Protein AF-A0AA50SWH2-F1 (afdb_monomer)

Radius of gyration: 12.33 Å; Cα contacts (8 Å, |Δi|>4): 58; chains: 1; bounding box: 27×23×32 Å

Foldseek 3Di:
DLLVVVVVLLVVLQVVCVVVVHDSALCSSLVSCDCVVVVRPLLVDDPCSCVVPVLVRCNDDPVRSVVSVVSNVD

Mean predicted aligned error: 3.2 Å

Organism: NCBI:txid2847632

Sequence (74 aa):
KEINLFEAALSWASAECARREIENTPTNKRAMLGSAIYLVRFPTMTLEEFANSTAQLGILTPQETIDIFLHFTA

Secondary structure (DSSP, 8-state):
-HHHHHHHHHHHHHHHHHHTT----HHHHHHHHGGGGGGS-GGGS-HHHIIIIITTTT-S-HHHHHHHHHHHH-

Solvent-accessible surface area (backbone atoms only — not comparable to full-atom values): 4310 Å² total; per-residue (Å²): 110,58,59,61,55,52,52,50,52,50,51,50,18,44,51,51,24,58,75,67,76,43,73,78,42,37,67,48,31,38,59,63,42,51,75,59,60,76,71,56,62,66,87,75,36,52,71,64,58,37,60,74,44,58,63,69,57,55,51,58,52,73,64,59,47,49,56,53,52,48,66,77,76,108

Structure (mmCIF, N/CA/C/O backbone):
data_AF-A0AA50SWH2-F1
#
_entry.id   AF-A0AA50SWH2-F1
#
loop_
_atom_site.group_PDB
_atom_site.id
_atom_site.type_symbol
_atom_site.label_atom_id
_atom_site.label_alt_id
_atom_site.label_comp_id
_atom_site.label_asym_id
_atom_site.label_entity_id
_atom_site.label_seq_id
_atom_site.pdbx_PDB_ins_code
_atom_site.Cartn_x
_atom_site.Cartn_y
_atom_site.Cartn_z
_atom_site.occupancy
_atom_site.B_iso_or_equiv
_atom_site.auth_seq_id
_atom_site.auth_comp_id
_atom_site.auth_asym_id
_atom_site.auth_atom_id
_atom_site.pdbx_PDB_model_num
ATOM 1 N N . LYS A 1 1 ? -8.217 -11.902 6.101 1.00 82.81 1 LYS A N 1
ATOM 2 C CA . LYS A 1 1 ? -8.133 -10.553 6.706 1.00 82.81 1 LYS A CA 1
ATOM 3 C C . LYS A 1 1 ? -7.701 -9.572 5.628 1.00 82.81 1 LYS A C 1
ATOM 5 O O . LYS A 1 1 ? -6.997 -10.008 4.723 1.00 82.81 1 LYS A O 1
ATOM 10 N N . GLU A 1 2 ? -8.091 -8.303 5.724 1.00 89.50 2 GLU A N 1
ATOM 11 C CA . GLU A 1 2 ? -7.727 -7.290 4.724 1.00 89.50 2 GLU A CA 1
ATOM 12 C C . GLU A 1 2 ? -6.206 -7.093 4.623 1.00 89.50 2 GLU A C 1
ATOM 14 O O . GLU A 1 2 ? -5.681 -6.922 3.528 1.00 89.50 2 GLU A O 1
ATOM 19 N N . ILE A 1 3 ? -5.476 -7.223 5.740 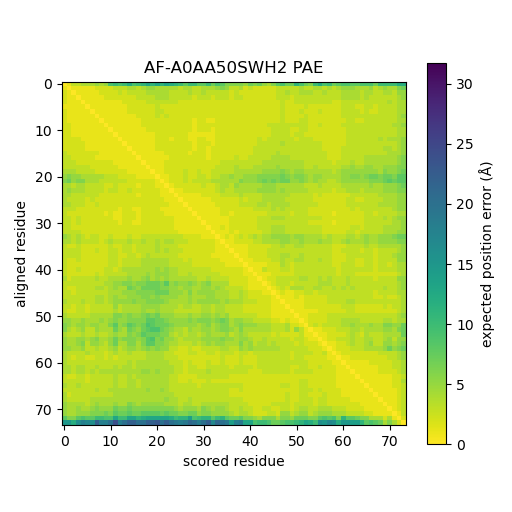1.00 89.50 3 ILE A N 1
ATOM 20 C CA . ILE A 1 3 ? -4.005 -7.166 5.746 1.00 89.50 3 ILE A CA 1
ATOM 21 C C . ILE A 1 3 ? -3.375 -8.189 4.789 1.00 89.50 3 ILE A C 1
ATOM 23 O O . ILE A 1 3 ? -2.538 -7.821 3.974 1.00 89.50 3 ILE A O 1
ATOM 27 N N . ASN A 1 4 ? -3.860 -9.434 4.773 1.00 91.31 4 ASN A N 1
ATOM 28 C CA . ASN A 1 4 ? -3.352 -10.465 3.862 1.00 91.31 4 ASN A CA 1
ATOM 29 C C . ASN A 1 4 ? -3.601 -10.105 2.386 1.00 91.31 4 ASN A C 1
ATOM 31 O O . ASN A 1 4 ? -2.796 -10.447 1.523 1.00 91.31 4 ASN A O 1
ATOM 35 N N . LEU A 1 5 ? -4.727 -9.442 2.082 1.00 92.62 5 LEU A N 1
ATOM 36 C CA . LEU A 1 5 ? -5.035 -8.978 0.725 1.00 92.62 5 LEU A CA 1
ATOM 37 C C . LEU A 1 5 ? -4.032 -7.901 0.299 1.00 92.62 5 LEU A C 1
ATOM 39 O O . LEU A 1 5 ? -3.495 -7.958 -0.807 1.00 92.62 5 LEU A O 1
ATOM 43 N N . PHE A 1 6 ? -3.752 -6.952 1.192 1.00 92.00 6 PHE A N 1
ATOM 44 C CA . PHE A 1 6 ? -2.775 -5.897 0.955 1.00 92.00 6 PHE A CA 1
A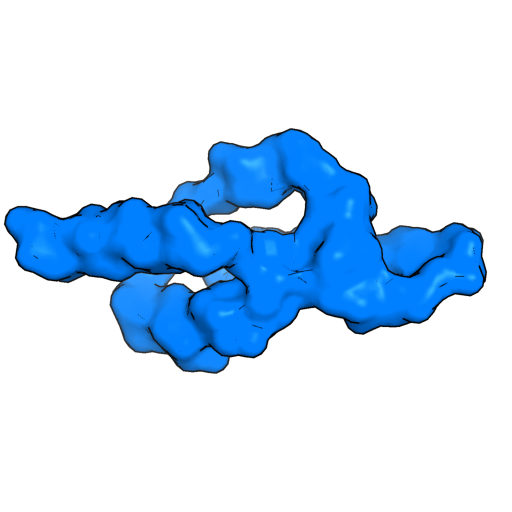TOM 45 C C . PHE A 1 6 ? -1.353 -6.453 0.783 1.00 92.00 6 PHE A C 1
ATOM 47 O O . PHE A 1 6 ? -0.667 -6.095 -0.172 1.00 92.00 6 PHE A O 1
ATOM 54 N N . GLU A 1 7 ? -0.926 -7.387 1.634 1.00 92.69 7 GLU A N 1
ATOM 55 C CA . GLU A 1 7 ? 0.371 -8.065 1.514 1.00 92.69 7 GLU A CA 1
ATOM 56 C C . GLU A 1 7 ? 0.502 -8.845 0.199 1.00 92.69 7 GLU A C 1
ATOM 58 O O . GLU A 1 7 ? 1.527 -8.755 -0.482 1.00 92.69 7 GLU A O 1
ATOM 63 N N . ALA A 1 8 ? -0.547 -9.569 -0.206 1.00 94.44 8 ALA A N 1
ATOM 64 C CA . ALA A 1 8 ? -0.572 -10.273 -1.484 1.00 94.44 8 ALA A CA 1
ATOM 65 C C . ALA A 1 8 ? -0.466 -9.299 -2.669 1.00 94.44 8 ALA A C 1
ATOM 67 O O . ALA A 1 8 ? 0.302 -9.544 -3.603 1.00 94.44 8 ALA A O 1
ATOM 68 N N . ALA A 1 9 ? -1.172 -8.166 -2.609 1.00 94.94 9 A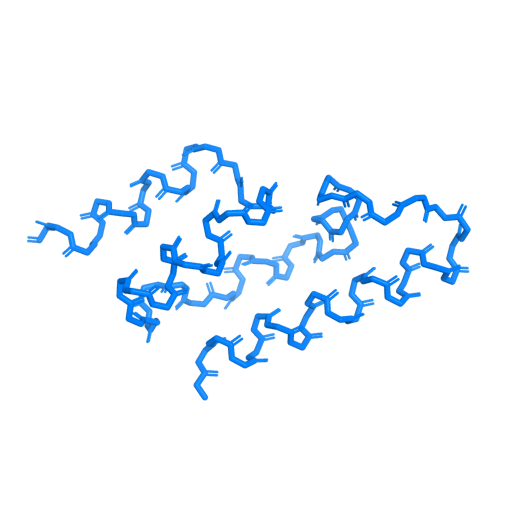LA A N 1
ATOM 69 C CA . ALA A 1 9 ? -1.081 -7.115 -3.616 1.00 94.94 9 ALA A CA 1
ATOM 70 C C . ALA A 1 9 ? 0.337 -6.517 -3.687 1.00 94.94 9 ALA A C 1
ATOM 72 O O . ALA A 1 9 ? 0.869 -6.317 -4.778 1.00 94.94 9 ALA A O 1
ATOM 73 N N . LEU A 1 10 ? 0.997 -6.299 -2.545 1.00 94.19 10 LEU A N 1
ATOM 74 C CA . LEU A 1 10 ? 2.384 -5.822 -2.498 1.00 94.19 10 LEU A CA 1
ATOM 75 C C . LEU A 1 10 ? 3.395 -6.835 -3.035 1.00 94.19 10 LEU A C 1
ATOM 77 O O . LEU A 1 10 ? 4.376 -6.443 -3.676 1.00 94.19 10 LEU A O 1
ATOM 81 N N . SER A 1 11 ? 3.171 -8.123 -2.777 1.00 95.06 11 SER A N 1
ATOM 82 C CA . SER A 1 11 ? 3.978 -9.203 -3.344 1.00 95.06 11 SER A CA 1
ATOM 83 C C . SER A 1 11 ? 3.852 -9.223 -4.867 1.00 95.06 11 SER A C 1
ATOM 85 O O . SER A 1 11 ? 4.863 -9.213 -5.572 1.00 95.06 11 SER A O 1
ATOM 87 N N . TRP A 1 12 ? 2.623 -9.113 -5.383 1.00 96.31 12 TRP A N 1
ATOM 88 C CA . TRP A 1 12 ? 2.380 -8.973 -6.818 1.00 96.31 12 TRP A CA 1
ATOM 89 C C . TRP A 1 12 ? 3.055 -7.723 -7.398 1.00 96.31 12 TRP A C 1
ATOM 91 O O . TRP A 1 12 ? 3.763 -7.829 -8.394 1.00 96.31 12 TRP A O 1
ATOM 101 N N . ALA A 1 13 ? 2.924 -6.561 -6.750 1.00 96.25 13 ALA A N 1
ATOM 102 C CA . ALA A 1 13 ? 3.556 -5.323 -7.206 1.00 96.25 13 ALA A CA 1
ATOM 103 C C . ALA A 1 13 ? 5.087 -5.438 -7.241 1.00 96.25 13 ALA A C 1
ATOM 105 O O . ALA A 1 13 ? 5.724 -4.959 -8.173 1.00 96.25 13 ALA A O 1
ATOM 106 N N . SER A 1 14 ? 5.676 -6.128 -6.260 1.00 95.62 14 SER A N 1
ATOM 107 C CA . SER A 1 14 ? 7.114 -6.414 -6.218 1.00 95.62 14 SER A CA 1
ATOM 108 C C . SER A 1 14 ? 7.557 -7.325 -7.364 1.00 95.62 14 SER A C 1
ATOM 110 O O . SER A 1 14 ? 8.580 -7.067 -7.997 1.00 95.62 14 SER A O 1
ATOM 112 N N . ALA A 1 15 ? 6.783 -8.375 -7.649 1.00 96.69 15 ALA A N 1
ATOM 113 C CA . ALA A 1 15 ? 7.045 -9.281 -8.763 1.00 96.69 15 ALA A CA 1
ATOM 114 C C . ALA A 1 15 ? 6.886 -8.575 -10.119 1.00 96.69 15 ALA A C 1
ATOM 116 O O . ALA A 1 15 ? 7.688 -8.792 -11.024 1.00 96.69 15 ALA A O 1
ATOM 117 N N . GLU A 1 16 ? 5.899 -7.690 -10.249 1.00 96.38 16 GLU A N 1
ATOM 118 C CA . GLU A 1 16 ? 5.672 -6.902 -11.459 1.00 96.38 16 GLU A CA 1
ATOM 119 C C . GLU A 1 16 ? 6.784 -5.863 -11.675 1.00 96.38 16 GLU A C 1
ATOM 121 O O . GLU A 1 16 ? 7.228 -5.686 -12.810 1.00 96.38 16 GLU A O 1
ATOM 126 N N . CYS A 1 17 ? 7.306 -5.245 -10.606 1.00 96.75 17 CYS A N 1
ATOM 127 C CA . CYS A 1 17 ? 8.512 -4.415 -10.680 1.00 96.75 17 CYS A CA 1
A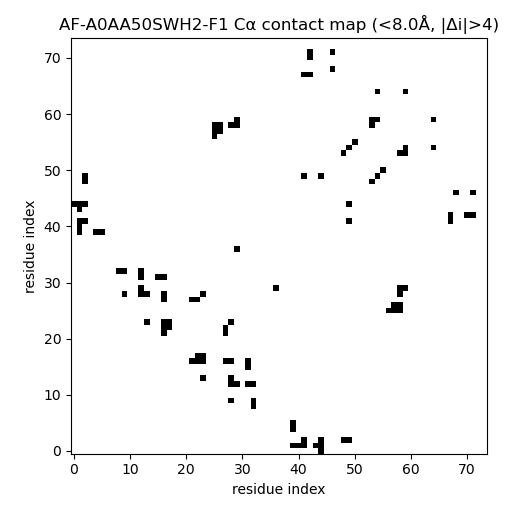TOM 128 C C . CYS A 1 17 ? 9.703 -5.212 -11.232 1.00 96.75 17 CYS A C 1
ATOM 130 O O . CYS A 1 17 ? 10.350 -4.774 -12.182 1.00 96.75 17 CYS A O 1
ATOM 132 N N . ALA A 1 18 ? 9.948 -6.414 -10.698 1.00 95.88 18 ALA A N 1
ATOM 133 C CA . ALA A 1 18 ? 11.020 -7.287 -11.174 1.00 95.88 18 ALA A CA 1
ATOM 134 C C . ALA A 1 18 ? 10.820 -7.707 -12.642 1.00 95.88 18 ALA A C 1
ATOM 136 O O . ALA A 1 18 ? 11.764 -7.668 -13.427 1.00 95.88 18 ALA A O 1
ATOM 137 N N . ARG A 1 19 ? 9.584 -8.037 -13.041 1.00 96.44 19 ARG A N 1
ATOM 138 C CA . ARG A 1 19 ? 9.229 -8.402 -14.424 1.00 96.44 19 ARG A CA 1
ATOM 139 C C . ARG A 1 19 ? 9.470 -7.263 -15.420 1.00 96.44 19 ARG A C 1
ATOM 141 O O . ARG A 1 19 ? 9.705 -7.528 -16.595 1.00 96.44 19 ARG A O 1
ATOM 148 N N . ARG A 1 20 ? 9.367 -6.011 -14.968 1.00 95.94 20 ARG A N 1
ATOM 149 C CA . ARG A 1 20 ? 9.595 -4.799 -15.771 1.00 95.94 20 ARG A CA 1
ATOM 150 C C . ARG A 1 20 ? 11.005 -4.227 -15.627 1.00 95.94 20 ARG A C 1
ATOM 152 O O . ARG A 1 20 ? 11.253 -3.157 -16.171 1.00 95.94 20 ARG A O 1
ATOM 159 N N . GLU A 1 21 ? 11.888 -4.907 -14.895 1.00 95.50 21 GLU A N 1
ATOM 160 C CA . GLU A 1 21 ? 13.263 -4.465 -14.626 1.00 95.50 21 GLU A CA 1
ATOM 161 C C . GLU A 1 21 ? 13.341 -3.069 -13.976 1.00 95.50 21 GLU A C 1
ATOM 163 O O . GLU A 1 21 ? 14.286 -2.312 -14.190 1.00 95.50 21 GLU A O 1
ATOM 168 N N . ILE A 1 22 ? 12.342 -2.718 -13.158 1.00 95.75 22 ILE A N 1
ATOM 169 C CA . ILE A 1 22 ? 12.324 -1.470 -12.385 1.00 95.75 22 ILE A CA 1
ATOM 170 C C . ILE A 1 22 ? 12.646 -1.735 -10.916 1.00 95.75 22 ILE A C 1
ATOM 172 O O . ILE A 1 22 ? 12.326 -2.786 -10.357 1.00 95.75 22 ILE A O 1
ATOM 176 N N . GLU A 1 23 ? 13.263 -0.751 -10.263 1.00 95.06 23 GLU A N 1
ATOM 177 C CA . GLU A 1 23 ? 13.619 -0.850 -8.850 1.00 95.06 23 GLU A CA 1
ATOM 178 C C . GLU A 1 23 ? 12.372 -1.013 -7.972 1.00 95.06 23 GLU A C 1
ATOM 180 O O . GLU A 1 23 ? 11.351 -0.347 -8.172 1.00 95.06 23 GLU A O 1
ATOM 185 N N . ASN A 1 24 ? 12.460 -1.874 -6.959 1.00 94.00 24 ASN A N 1
ATOM 186 C CA . ASN A 1 24 ? 11.336 -2.206 -6.093 1.00 94.00 24 ASN A CA 1
ATOM 187 C C . ASN A 1 24 ? 11.088 -1.164 -4.982 1.00 94.00 24 ASN A C 1
ATOM 189 O O . ASN A 1 24 ? 11.028 -1.494 -3.794 1.00 94.00 24 ASN A O 1
ATOM 193 N N . THR A 1 25 ? 10.957 0.105 -5.369 1.00 94.50 25 THR A N 1
ATOM 194 C CA . THR A 1 25 ? 10.690 1.225 -4.457 1.00 94.50 25 THR A CA 1
ATOM 195 C C . THR A 1 25 ? 9.202 1.306 -4.088 1.00 94.50 25 THR A C 1
ATOM 197 O O . THR A 1 25 ? 8.351 0.855 -4.863 1.00 94.50 25 THR A O 1
ATOM 200 N N . PRO A 1 26 ? 8.835 1.906 -2.938 1.00 92.75 26 PRO A N 1
ATOM 201 C CA . PRO A 1 26 ? 7.432 2.118 -2.575 1.00 92.75 26 PRO A CA 1
ATOM 202 C C . PRO A 1 26 ? 6.628 2.862 -3.647 1.00 92.75 26 PRO A C 1
ATOM 204 O O . PRO A 1 26 ? 5.515 2.460 -3.983 1.00 92.75 26 PRO A O 1
ATOM 207 N N . THR A 1 27 ? 7.226 3.887 -4.259 1.00 93.38 27 THR A N 1
ATOM 208 C CA . THR A 1 27 ? 6.622 4.652 -5.356 1.00 93.38 27 THR A CA 1
ATOM 209 C C . THR A 1 27 ? 6.320 3.769 -6.565 1.00 93.38 27 THR A C 1
ATOM 211 O O . THR A 1 27 ? 5.217 3.827 -7.108 1.00 93.38 27 THR A O 1
ATOM 214 N N . ASN A 1 28 ? 7.259 2.902 -6.955 1.00 95.19 28 ASN A N 1
ATOM 215 C CA . ASN A 1 28 ? 7.072 1.993 -8.085 1.00 95.19 28 ASN A CA 1
ATOM 216 C C . ASN A 1 28 ? 6.038 0.909 -7.773 1.00 95.19 28 ASN A C 1
ATOM 218 O O . ASN A 1 28 ? 5.166 0.652 -8.599 1.00 95.19 28 ASN A O 1
ATOM 222 N N . LYS A 1 29 ? 6.056 0.334 -6.564 1.00 94.88 29 LYS A N 1
ATOM 223 C CA . LYS A 1 29 ? 5.019 -0.610 -6.114 1.00 94.88 29 LYS A CA 1
ATOM 224 C C . LYS A 1 29 ? 3.633 0.026 -6.161 1.00 94.88 29 LYS A C 1
ATOM 226 O O . LYS A 1 29 ? 2.702 -0.579 -6.686 1.00 94.88 29 LYS A O 1
ATOM 231 N N . ARG A 1 30 ? 3.495 1.261 -5.667 1.00 94.50 30 ARG A N 1
ATOM 232 C CA . ARG A 1 30 ? 2.240 2.020 -5.741 1.00 94.50 30 ARG A CA 1
ATOM 233 C C . ARG A 1 30 ? 1.814 2.242 -7.194 1.00 94.50 30 ARG A C 1
ATOM 235 O O . ARG A 1 30 ? 0.646 2.048 -7.515 1.00 94.50 30 ARG A O 1
ATOM 242 N N . ALA A 1 31 ? 2.750 2.590 -8.077 1.00 95.00 31 ALA A N 1
ATOM 243 C CA . ALA A 1 31 ? 2.472 2.743 -9.502 1.00 95.00 31 ALA A CA 1
ATOM 244 C C . ALA A 1 31 ? 2.022 1.425 -10.160 1.00 95.00 31 ALA A C 1
ATOM 246 O O . ALA A 1 31 ? 1.121 1.452 -10.995 1.00 95.00 31 ALA A O 1
ATOM 247 N N . MET A 1 32 ? 2.596 0.280 -9.768 1.00 95.62 32 MET A N 1
ATOM 248 C CA . MET A 1 32 ? 2.166 -1.038 -10.257 1.00 95.62 32 MET A CA 1
ATOM 249 C C . MET A 1 32 ? 0.760 -1.390 -9.772 1.00 95.62 32 MET A C 1
ATOM 251 O O . MET A 1 32 ? -0.039 -1.896 -10.555 1.00 95.62 32 MET A O 1
ATOM 255 N N . LEU A 1 33 ? 0.436 -1.089 -8.509 1.00 94.19 33 LEU A N 1
ATOM 256 C CA . LEU A 1 33 ? -0.911 -1.270 -7.958 1.00 94.19 33 LEU A CA 1
ATOM 257 C C . LEU A 1 33 ? -1.944 -0.347 -8.622 1.00 94.19 33 LEU A C 1
ATOM 259 O O . LEU A 1 33 ? -3.104 -0.731 -8.775 1.00 94.19 33 LEU A O 1
ATOM 263 N N . GLY A 1 34 ? -1.543 0.862 -9.017 1.00 94.12 34 GLY A N 1
ATOM 264 C CA . GLY A 1 34 ? -2.412 1.820 -9.695 1.00 94.12 34 GLY A CA 1
ATOM 265 C C . GLY A 1 34 ? -3.682 2.105 -8.891 1.00 94.12 34 GLY A C 1
ATOM 266 O O . GLY A 1 34 ? -3.622 2.415 -7.704 1.00 94.12 34 GLY A O 1
ATOM 267 N N . SER A 1 35 ? -4.849 1.978 -9.526 1.00 93.19 35 SER A N 1
ATOM 268 C CA . SER A 1 35 ? -6.145 2.202 -8.872 1.00 93.19 35 SER A CA 1
ATOM 269 C C . SER A 1 35 ? -6.568 1.083 -7.915 1.00 93.19 35 SER A C 1
ATOM 271 O O . SER A 1 35 ? -7.459 1.298 -7.094 1.00 93.19 35 SER A O 1
ATOM 273 N N . ALA A 1 36 ? -5.937 -0.096 -7.973 1.00 92.50 36 ALA A N 1
ATOM 274 C CA . ALA A 1 36 ? -6.305 -1.229 -7.126 1.00 92.50 36 ALA A CA 1
ATOM 275 C C . ALA A 1 36 ? -6.034 -0.961 -5.639 1.00 92.50 36 ALA A C 1
ATOM 277 O O . ALA A 1 36 ? -6.713 -1.521 -4.783 1.00 92.50 36 ALA A O 1
ATOM 278 N N . ILE A 1 37 ? -5.095 -0.061 -5.322 1.00 91.38 37 ILE A N 1
ATOM 279 C CA . ILE A 1 37 ? -4.809 0.333 -3.939 1.00 91.38 37 ILE A CA 1
ATOM 280 C C . ILE A 1 37 ? -6.029 0.946 -3.237 1.00 91.38 37 ILE A C 1
ATOM 282 O O . ILE A 1 37 ? -6.206 0.751 -2.040 1.00 91.38 37 ILE A O 1
ATOM 286 N N . TYR A 1 38 ? -6.907 1.620 -3.985 1.00 91.00 38 TYR A N 1
ATOM 287 C CA . TYR A 1 38 ? -8.124 2.245 -3.459 1.00 91.00 38 TYR A CA 1
ATOM 288 C C . TYR A 1 38 ? -9.257 1.247 -3.200 1.00 91.00 38 TYR A C 1
ATOM 290 O O . TYR A 1 38 ? -10.270 1.605 -2.607 1.00 91.00 38 TYR A O 1
ATOM 298 N N . LEU A 1 39 ? -9.104 -0.002 -3.648 1.00 91.81 39 LEU A N 1
ATOM 299 C CA . LEU A 1 39 ? -10.052 -1.077 -3.358 1.00 91.81 39 LEU A CA 1
ATOM 300 C C . LEU A 1 39 ? -9.763 -1.746 -2.008 1.00 91.81 39 LEU A C 1
ATOM 302 O O . LEU A 1 39 ? -10.638 -2.435 -1.482 1.00 91.81 39 LEU A O 1
ATOM 306 N N . VAL A 1 40 ? -8.565 -1.532 -1.451 1.00 91.75 40 VAL A N 1
ATOM 307 C CA . VAL A 1 40 ? -8.169 -2.054 -0.141 1.00 91.75 40 VAL A CA 1
ATOM 308 C C . VAL A 1 40 ? -8.883 -1.269 0.953 1.00 91.75 40 VAL A C 1
ATOM 310 O O . VAL A 1 40 ? -8.772 -0.047 1.064 1.00 91.75 40 VAL A O 1
ATOM 313 N N . ARG A 1 41 ? -9.613 -1.981 1.804 1.00 92.19 41 ARG A N 1
ATOM 314 C CA . ARG A 1 41 ? -10.410 -1.412 2.892 1.00 92.19 41 ARG A CA 1
ATOM 315 C C . ARG A 1 41 ? -9.568 -1.259 4.155 1.00 92.19 41 ARG A C 1
ATOM 317 O O . ARG A 1 41 ? -9.836 -1.923 5.154 1.00 92.19 41 ARG A O 1
ATOM 324 N N . PHE A 1 42 ? -8.566 -0.378 4.131 1.00 91.00 42 PHE A N 1
ATOM 325 C CA . PHE A 1 42 ? -7.636 -0.164 5.256 1.00 91.00 42 PHE A CA 1
ATOM 326 C C . PHE A 1 42 ? -8.300 -0.019 6.643 1.00 91.00 42 PHE A C 1
ATOM 328 O O . PHE A 1 42 ? -7.801 -0.645 7.575 1.00 91.00 42 PHE A O 1
ATOM 335 N N . PRO A 1 43 ? -9.448 0.673 6.802 1.00 89.50 43 PRO A N 1
ATOM 336 C CA . PRO A 1 43 ? -10.159 0.738 8.085 1.00 89.50 43 PRO A CA 1
ATOM 337 C C . PRO A 1 43 ? -10.636 -0.597 8.675 1.00 89.50 43 PRO A C 1
ATOM 339 O O . PRO A 1 43 ? -10.979 -0.668 9.848 1.00 89.50 43 PRO A O 1
ATOM 342 N N . THR A 1 44 ? -10.706 -1.658 7.867 1.00 90.12 44 THR A N 1
ATOM 343 C CA . THR A 1 44 ? -11.099 -3.001 8.330 1.00 90.12 44 THR A CA 1
ATOM 344 C C . THR A 1 44 ? -9.930 -3.804 8.914 1.00 90.12 44 THR A C 1
ATOM 346 O O . THR A 1 44 ? -10.143 -4.895 9.446 1.00 90.12 44 THR A O 1
ATOM 349 N N . MET A 1 45 ? -8.701 -3.287 8.811 1.00 90.31 45 MET A N 1
ATOM 350 C CA . MET A 1 45 ? -7.534 -3.781 9.548 1.00 90.31 45 MET A CA 1
ATOM 351 C C . MET A 1 45 ? -7.589 -3.279 10.996 1.00 90.31 45 MET A C 1
ATOM 353 O O . M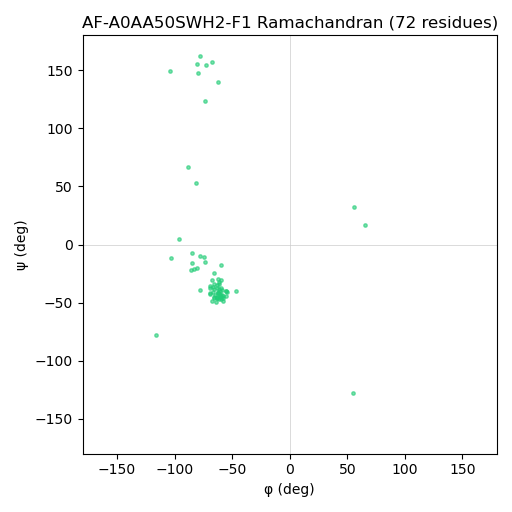ET A 1 45 ? -8.297 -2.318 11.292 1.00 90.31 45 MET A O 1
ATOM 357 N N . THR A 1 46 ? -6.835 -3.885 11.913 1.00 90.00 46 THR A N 1
ATOM 358 C CA . THR A 1 46 ? -6.648 -3.253 13.229 1.00 90.00 46 THR A CA 1
ATOM 359 C C . THR A 1 46 ? -5.721 -2.039 13.114 1.00 90.00 46 THR A C 1
ATOM 361 O O . THR A 1 46 ? -4.869 -1.975 12.225 1.00 90.00 46 THR A O 1
ATOM 364 N N . LEU A 1 47 ? -5.847 -1.081 14.039 1.00 89.19 47 LEU A N 1
ATOM 365 C CA . LEU A 1 47 ? -4.940 0.071 14.10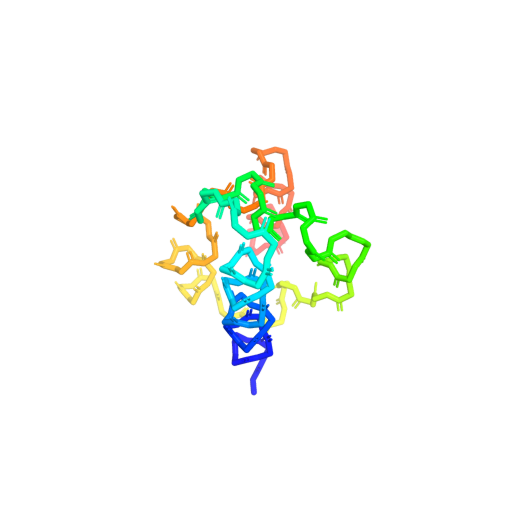7 1.00 89.19 47 LEU A CA 1
ATOM 366 C C . LEU A 1 47 ? -3.472 -0.373 14.213 1.00 89.19 47 LEU A C 1
ATOM 368 O O . LEU A 1 47 ? -2.604 0.202 13.566 1.00 89.19 47 LEU A O 1
ATOM 372 N N . GLU A 1 48 ? -3.204 -1.418 14.997 1.00 88.81 48 GLU A N 1
ATOM 373 C CA . GLU A 1 48 ? -1.866 -1.993 15.154 1.00 88.81 48 GLU A CA 1
ATOM 374 C C . GLU A 1 48 ? -1.354 -2.619 13.847 1.00 88.81 48 GLU A C 1
ATOM 376 O O . GLU A 1 48 ? -0.226 -2.349 13.439 1.00 88.81 48 GLU A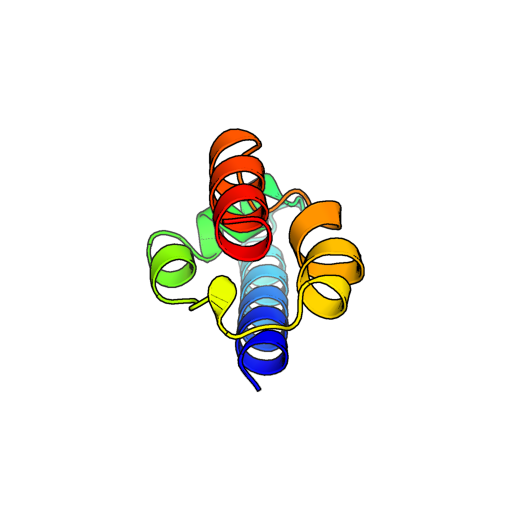 O 1
ATOM 381 N N . GLU A 1 49 ? -2.189 -3.402 13.154 1.00 88.69 49 GLU A N 1
ATOM 382 C CA . GLU A 1 49 ? -1.869 -3.994 11.848 1.00 88.69 49 GLU A CA 1
ATOM 383 C C . GLU A 1 49 ? -1.530 -2.896 10.819 1.00 88.69 49 GLU A C 1
ATOM 385 O O . GLU A 1 49 ? -0.527 -2.992 10.104 1.00 88.69 49 GLU A O 1
ATOM 390 N N . PHE A 1 50 ? -2.317 -1.816 10.788 1.00 90.00 50 PHE A N 1
ATOM 391 C CA . PHE A 1 50 ? -2.098 -0.676 9.900 1.00 90.00 50 PHE A CA 1
ATOM 392 C C . PHE A 1 50 ? -0.826 0.116 10.248 1.00 90.00 50 PHE A C 1
ATOM 394 O O . PHE A 1 50 ? -0.012 0.387 9.361 1.00 90.00 50 PHE A O 1
ATOM 401 N N . ALA A 1 51 ? -0.629 0.461 11.524 1.00 88.38 51 ALA A N 1
ATOM 402 C CA . ALA A 1 51 ? 0.494 1.274 11.990 1.00 88.38 51 ALA A CA 1
ATOM 403 C C . ALA A 1 51 ? 1.844 0.545 11.890 1.00 88.38 51 ALA A C 1
ATOM 405 O O . ALA A 1 51 ? 2.857 1.173 11.580 1.00 88.38 51 ALA A O 1
ATOM 406 N N . ASN A 1 52 ? 1.866 -0.771 12.121 1.00 86.94 52 ASN A N 1
ATOM 407 C CA . ASN A 1 52 ? 3.095 -1.568 12.076 1.00 86.94 52 ASN A CA 1
ATOM 408 C C . ASN A 1 52 ? 3.460 -2.054 10.670 1.00 86.94 52 ASN A C 1
ATOM 410 O O . ASN A 1 52 ? 4.627 -2.348 10.424 1.00 86.94 52 ASN A O 1
ATOM 414 N N . SER A 1 53 ? 2.493 -2.123 9.750 1.00 84.69 53 SER A N 1
ATOM 415 C CA . SER A 1 53 ? 2.723 -2.644 8.396 1.00 84.69 53 SER A CA 1
ATOM 416 C C . SER A 1 53 ? 2.512 -1.557 7.347 1.00 84.69 53 SER A C 1
ATOM 418 O O . SER A 1 53 ? 3.463 -0.964 6.841 1.00 84.69 53 SER A O 1
ATOM 420 N N . THR A 1 54 ? 1.256 -1.251 7.032 1.00 85.69 54 THR A N 1
ATOM 421 C CA . THR A 1 54 ? 0.867 -0.410 5.894 1.00 85.69 54 THR A CA 1
ATOM 422 C C . THR A 1 54 ? 1.456 0.999 5.952 1.00 85.69 54 THR A C 1
ATOM 424 O O . THR A 1 54 ? 1.985 1.479 4.947 1.00 85.69 54 THR A O 1
ATOM 427 N N . ALA A 1 55 ? 1.404 1.647 7.118 1.00 87.44 55 ALA A N 1
ATOM 428 C CA . ALA A 1 55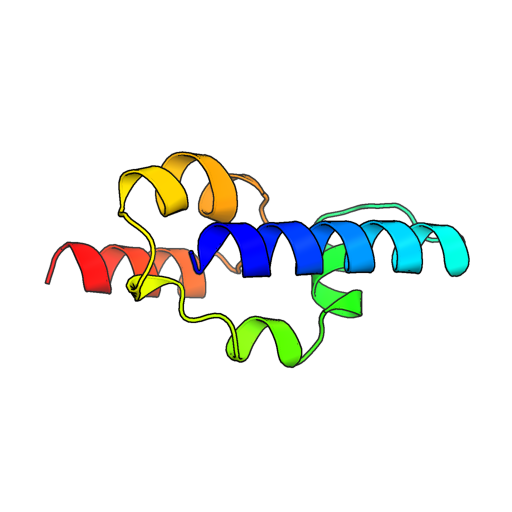 ? 1.868 3.022 7.294 1.00 87.44 55 ALA A CA 1
ATOM 429 C C . ALA A 1 55 ? 3.395 3.165 7.145 1.00 87.44 55 ALA A C 1
ATOM 431 O O . ALA A 1 55 ? 3.874 4.194 6.674 1.00 87.44 55 ALA A O 1
ATOM 432 N N . GLN A 1 56 ? 4.168 2.130 7.495 1.00 87.25 56 GLN A N 1
ATOM 433 C CA . GLN A 1 56 ? 5.638 2.178 7.453 1.00 87.25 56 GLN A CA 1
ATOM 434 C C . GLN A 1 56 ? 6.213 1.897 6.064 1.00 87.25 56 GLN A C 1
ATOM 436 O O . GLN A 1 56 ? 7.339 2.285 5.765 1.00 87.25 56 GLN A O 1
ATOM 441 N N . LEU A 1 57 ? 5.444 1.242 5.192 1.00 87.25 57 LEU A N 1
ATOM 442 C CA . LEU A 1 57 ? 5.916 0.835 3.869 1.00 87.25 57 LEU A CA 1
ATOM 443 C C . LEU A 1 57 ? 6.038 1.998 2.874 1.00 87.25 57 LEU A C 1
ATOM 445 O O . LEU A 1 57 ? 6.583 1.802 1.789 1.00 87.25 57 LEU A O 1
ATOM 449 N N . GLY A 1 58 ? 5.513 3.186 3.201 1.00 88.94 58 GLY A N 1
ATOM 450 C CA . GLY A 1 58 ? 5.577 4.374 2.338 1.00 88.94 58 GLY A CA 1
ATOM 451 C C . GLY A 1 58 ? 4.801 4.233 1.023 1.00 88.94 58 GLY A C 1
ATOM 452 O O . GLY A 1 58 ? 5.045 4.973 0.073 1.00 88.94 58 GLY A O 1
ATOM 453 N N . ILE A 1 59 ? 3.898 3.249 0.944 1.00 92.62 59 ILE A N 1
ATOM 454 C CA . ILE A 1 59 ? 3.056 2.991 -0.230 1.00 92.62 59 ILE A CA 1
ATOM 455 C C . ILE A 1 59 ? 1.902 3.988 -0.270 1.00 92.62 59 ILE A C 1
ATOM 457 O O . ILE A 1 59 ? 1.527 4.445 -1.346 1.00 92.62 59 ILE A O 1
ATOM 461 N N . LEU A 1 60 ? 1.327 4.313 0.889 1.00 92.06 60 LEU A N 1
ATOM 462 C CA . LEU A 1 60 ? 0.300 5.338 1.029 1.00 92.06 60 LEU A CA 1
ATOM 463 C C . LEU A 1 60 ? 0.926 6.729 1.045 1.00 92.06 60 LEU A C 1
ATOM 465 O O . LEU A 1 60 ? 2.038 6.924 1.532 1.00 92.06 60 LEU A O 1
ATOM 469 N N . THR A 1 61 ? 0.200 7.707 0.516 1.00 91.62 61 THR A N 1
ATOM 470 C CA . THR A 1 61 ? 0.595 9.107 0.663 1.00 91.62 61 THR A CA 1
ATOM 471 C C . THR A 1 61 ? 0.459 9.535 2.130 1.00 91.62 61 THR A C 1
ATOM 473 O O . THR A 1 61 ? -0.323 8.938 2.882 1.00 91.62 61 THR A O 1
ATOM 476 N N . PRO A 1 62 ? 1.178 10.587 2.563 1.00 91.38 62 PRO A N 1
ATOM 477 C CA . PRO A 1 62 ? 1.034 11.107 3.919 1.00 91.38 62 PRO A CA 1
ATOM 478 C C . PRO A 1 62 ? -0.413 11.486 4.255 1.00 91.38 62 PRO A C 1
ATOM 480 O O . PRO A 1 62 ? -0.884 11.162 5.340 1.00 91.38 62 PRO A O 1
ATOM 483 N N . GLN A 1 63 ? -1.134 12.093 3.303 1.00 92.62 63 GLN A N 1
ATOM 484 C CA . GLN A 1 63 ? -2.536 12.467 3.488 1.00 92.62 63 GLN A CA 1
ATOM 485 C C . GLN A 1 63 ? -3.428 11.238 3.695 1.00 92.62 63 GLN A C 1
ATOM 487 O O . GLN A 1 63 ? -4.149 11.183 4.681 1.00 92.62 63 GLN A O 1
ATOM 492 N N . GLU A 1 64 ? -3.322 10.221 2.833 1.00 92.69 64 GLU A N 1
ATOM 493 C CA . GLU A 1 64 ? -4.099 8.977 2.979 1.00 92.69 64 GLU A CA 1
ATOM 494 C C . GLU A 1 64 ? -3.823 8.286 4.317 1.00 92.69 64 GLU A C 1
ATOM 496 O O . GLU A 1 64 ? -4.732 7.765 4.955 1.00 92.69 64 GLU A O 1
ATOM 501 N N . THR A 1 65 ? -2.562 8.296 4.752 1.00 92.25 65 THR A N 1
ATOM 502 C CA . THR A 1 65 ? -2.169 7.713 6.036 1.00 92.25 65 THR A CA 1
ATOM 503 C C . THR A 1 65 ? -2.848 8.449 7.191 1.00 92.25 65 THR A C 1
ATOM 505 O O . THR A 1 65 ? -3.426 7.801 8.062 1.00 92.25 65 THR A O 1
ATOM 508 N N . ILE A 1 66 ? -2.835 9.787 7.174 1.00 91.69 66 ILE A N 1
ATOM 509 C CA . ILE A 1 66 ? -3.516 10.628 8.170 1.00 91.69 66 ILE A CA 1
ATOM 510 C C . ILE A 1 66 ? -5.027 10.381 8.152 1.00 91.69 66 ILE A C 1
ATOM 512 O O . ILE A 1 66 ? -5.610 10.175 9.212 1.00 91.69 66 ILE A O 1
ATOM 516 N N . ASP A 1 67 ? -5.653 10.352 6.975 1.00 92.12 67 ASP A N 1
ATOM 517 C CA . ASP A 1 67 ? -7.099 10.153 6.837 1.00 92.12 67 ASP A CA 1
ATOM 518 C C . ASP A 1 67 ? -7.540 8.803 7.426 1.00 92.12 67 ASP A C 1
ATOM 520 O O . AS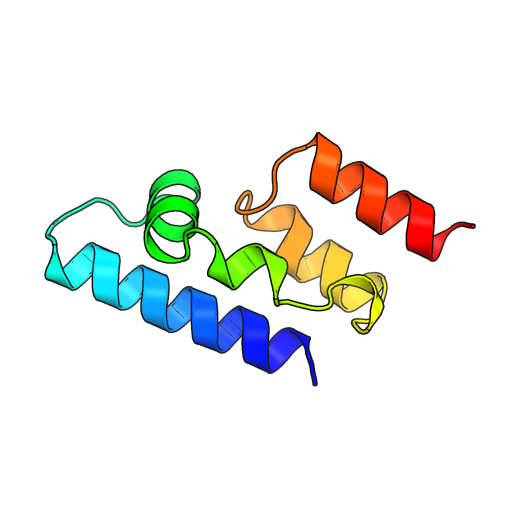P A 1 67 ? -8.555 8.716 8.120 1.00 92.12 67 ASP A O 1
ATOM 524 N N . ILE A 1 68 ? -6.748 7.748 7.208 1.00 91.56 68 ILE A N 1
ATOM 525 C CA . ILE A 1 68 ? -7.008 6.424 7.786 1.00 91.56 68 ILE A CA 1
ATOM 526 C C . ILE A 1 68 ? -6.784 6.434 9.303 1.00 91.56 68 ILE A C 1
ATOM 528 O O . ILE A 1 68 ? -7.603 5.879 10.031 1.00 91.56 68 ILE A O 1
ATOM 532 N N . PHE A 1 69 ? -5.725 7.080 9.805 1.00 90.56 69 PHE A N 1
ATOM 533 C CA . PHE A 1 69 ? -5.521 7.228 11.252 1.00 90.56 69 PHE A CA 1
ATOM 534 C C . PHE A 1 69 ? -6.688 7.960 11.920 1.00 90.56 69 PHE A C 1
ATOM 536 O O . PHE A 1 69 ? -7.170 7.503 12.955 1.00 90.56 69 PHE A O 1
ATOM 543 N N . LEU A 1 70 ? -7.180 9.043 11.309 1.00 90.69 70 LEU A N 1
ATOM 544 C CA . LEU A 1 70 ? -8.336 9.787 11.806 1.00 90.69 70 LEU A CA 1
ATOM 545 C C . LEU A 1 70 ? -9.583 8.905 11.888 1.00 90.69 70 LEU A C 1
ATOM 547 O O . LEU A 1 70 ? -10.317 9.008 12.866 1.00 90.69 70 LEU A O 1
ATOM 551 N N . HIS A 1 71 ? -9.787 7.996 10.929 1.00 89.56 71 HIS A N 1
ATOM 552 C CA . HIS A 1 71 ? -10.892 7.036 10.971 1.00 89.56 71 HIS A CA 1
ATOM 553 C C . HIS A 1 71 ? -10.837 6.095 12.188 1.00 89.56 71 HIS A C 1
ATOM 555 O O . HIS A 1 71 ? -11.883 5.701 12.687 1.00 89.56 71 HIS A O 1
ATOM 561 N N . PHE A 1 72 ? -9.647 5.732 12.680 1.00 85.06 72 PHE A N 1
ATOM 562 C CA . PHE A 1 72 ? -9.505 4.881 13.871 1.00 85.06 72 PHE A CA 1
ATOM 563 C C . PHE A 1 72 ? -9.660 5.637 15.196 1.00 85.06 72 PHE A C 1
ATOM 565 O O . PHE A 1 72 ? -9.872 5.008 16.232 1.00 85.06 72 PHE A O 1
ATOM 572 N N . THR A 1 73 ? -9.496 6.960 15.182 1.00 83.00 73 THR A N 1
ATOM 573 C CA . THR A 1 73 ? -9.582 7.812 16.380 1.00 83.00 73 THR A CA 1
ATOM 574 C C . THR A 1 73 ? -10.897 8.584 16.500 1.00 83.00 73 THR A C 1
ATOM 576 O O . THR A 1 73 ? -11.129 9.190 17.545 1.00 83.00 73 THR A O 1
ATOM 579 N N . ALA A 1 74 ? -11.701 8.609 15.433 1.00 69.06 74 ALA A N 1
ATOM 580 C CA . ALA A 1 74 ? -13.035 9.208 15.391 1.00 69.06 74 ALA A CA 1
ATOM 581 C C . ALA A 1 74 ? -14.081 8.278 16.020 1.00 69.06 74 ALA A C 1
ATOM 583 O O . ALA A 1 74 ? -14.970 8.812 16.720 1.00 69.06 74 ALA A O 1
#

Nearest PDB structures (foldseek):
  2oxl-assembly1_B  TM=4.810E-01  e=4.632E+00  Escherichia coli

pLDDT: mean 91.57, std 4.21, range [69.06, 96.75]